Protein AF-A0A1Y1Q374-F1 (afdb_monomer)

Mean predicted aligned error: 2.35 Å

Sequence (98 aa):
EKIWRNFYAVAQTPGGAYPLVDYINFKGEGTSEKERYNGQGWGLLQVLTEMDPQLNPRTAFAKAAESVLERRVRNAPAGKNEGRWLTGWKNRLTTYFQ

Foldseek 3Di:
DQLVVLLCLQVVDVLSVVLLVVQCVVQRQQPDPVQDFPSQHQGSSQLSVQFDPVDRSLVSSLVSNLVSVVVCCVRPPPPPNCVVCSVVVNVVSVVSVD

Structure (mmCIF, N/CA/C/O backbone):
data_AF-A0A1Y1Q374-F1
#
_entry.id   AF-A0A1Y1Q374-F1
#
loop_
_atom_site.group_PDB
_atom_site.id
_atom_site.type_symbol
_atom_site.label_atom_id
_atom_site.label_alt_id
_atom_site.label_comp_id
_atom_site.label_asym_id
_atom_site.label_entity_id
_atom_site.label_seq_id
_a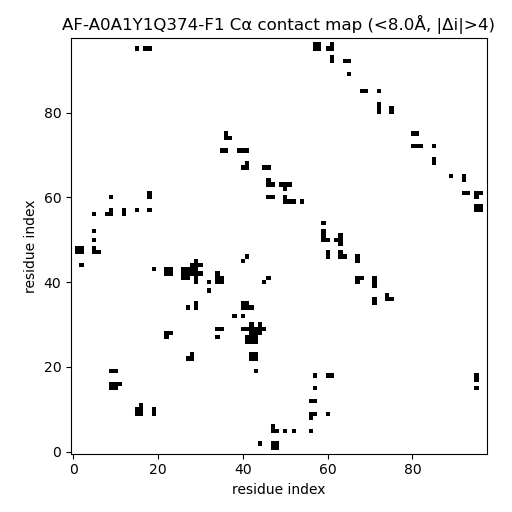tom_site.pdbx_PDB_ins_code
_atom_site.Cartn_x
_atom_site.Cartn_y
_atom_site.Cartn_z
_atom_site.occupancy
_atom_site.B_iso_or_equiv
_atom_site.auth_seq_id
_atom_site.auth_comp_id
_atom_site.auth_asym_id
_atom_site.auth_atom_id
_atom_site.pdbx_PDB_model_num
ATOM 1 N N . GLU A 1 1 ? -6.554 -16.142 -7.975 1.00 84.19 1 GLU A N 1
ATOM 2 C CA . GLU A 1 1 ? -5.879 -15.840 -9.258 1.00 84.19 1 GLU A CA 1
ATOM 3 C C . GLU A 1 1 ? -5.348 -14.401 -9.351 1.00 84.19 1 GLU A C 1
ATOM 5 O O . GLU A 1 1 ? -4.142 -14.230 -9.477 1.00 84.19 1 GLU A O 1
ATOM 10 N N . LYS A 1 2 ? -6.197 -13.365 -9.206 1.00 94.75 2 LYS A N 1
ATOM 11 C CA . LYS A 1 2 ? -5.804 -11.940 -9.346 1.00 94.75 2 LYS A CA 1
ATOM 12 C C . LYS A 1 2 ? -4.593 -11.512 -8.499 1.00 94.75 2 LYS A C 1
ATOM 14 O O . LYS A 1 2 ? -3.681 -10.896 -9.035 1.00 94.75 2 LYS A O 1
ATOM 19 N N . ILE A 1 3 ? -4.579 -11.846 -7.205 1.00 96.94 3 ILE A N 1
ATOM 20 C CA . ILE A 1 3 ? -3.502 -11.450 -6.274 1.00 96.94 3 ILE A CA 1
ATOM 21 C C . ILE A 1 3 ? -2.151 -12.007 -6.728 1.00 96.94 3 ILE A C 1
ATOM 23 O O . ILE A 1 3 ? -1.196 -11.250 -6.846 1.00 96.94 3 ILE A O 1
ATOM 27 N N . TRP A 1 4 ? -2.091 -13.303 -7.046 1.00 97.44 4 TRP A N 1
ATOM 28 C CA . TRP A 1 4 ? -0.880 -13.956 -7.547 1.00 97.44 4 TRP A CA 1
ATOM 29 C C . TRP A 1 4 ? -0.390 -13.325 -8.847 1.00 97.44 4 TRP A C 1
ATOM 31 O O . TRP A 1 4 ? 0.780 -12.971 -8.954 1.00 97.44 4 TRP A O 1
ATOM 41 N N . ARG A 1 5 ? -1.294 -13.111 -9.809 1.00 97.75 5 ARG A N 1
ATOM 42 C CA . ARG A 1 5 ? -0.963 -12.442 -11.073 1.00 97.75 5 ARG A CA 1
ATOM 43 C C . ARG A 1 5 ? -0.351 -11.061 -10.836 1.00 97.75 5 ARG A C 1
ATOM 45 O O . ARG A 1 5 ? 0.687 -10.747 -11.403 1.00 97.75 5 ARG A O 1
ATOM 52 N N . ASN A 1 6 ? -0.983 -10.254 -9.989 1.00 98.25 6 ASN A N 1
ATOM 53 C CA . ASN A 1 6 ? -0.535 -8.895 -9.704 1.00 98.25 6 ASN A CA 1
ATOM 54 C C . ASN A 1 6 ? 0.782 -8.881 -8.912 1.00 98.25 6 ASN A C 1
ATOM 56 O O . ASN A 1 6 ? 1.656 -8.073 -9.210 1.00 98.25 6 ASN A O 1
ATOM 60 N N . PHE A 1 7 ? 0.962 -9.813 -7.971 1.00 98.38 7 PHE A N 1
ATOM 61 C CA . PHE A 1 7 ? 2.221 -9.993 -7.251 1.00 98.38 7 PHE A CA 1
ATOM 62 C C . PHE A 1 7 ? 3.370 -10.267 -8.220 1.00 98.38 7 PHE A C 1
ATOM 64 O O . PHE A 1 7 ? 4.370 -9.556 -8.191 1.00 98.38 7 PHE A O 1
ATOM 71 N N . TYR A 1 8 ? 3.212 -11.245 -9.118 1.00 98.25 8 TYR A N 1
ATOM 72 C CA . TYR A 1 8 ? 4.256 -11.576 -10.086 1.00 98.25 8 TYR A CA 1
ATOM 73 C C . TYR A 1 8 ? 4.469 -10.475 -11.125 1.00 98.25 8 TYR A C 1
ATOM 75 O O . TYR A 1 8 ? 5.615 -10.217 -11.479 1.00 98.25 8 TYR A O 1
ATOM 83 N N . ALA A 1 9 ? 3.417 -9.767 -11.547 1.00 98.00 9 ALA A N 1
ATOM 84 C CA . ALA A 1 9 ? 3.5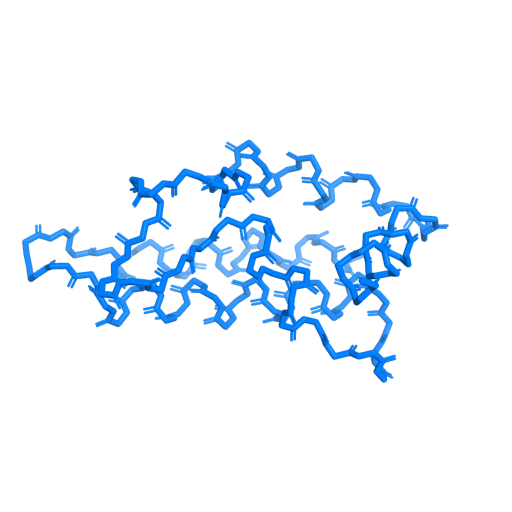55 -8.613 -12.434 1.00 98.00 9 ALA A CA 1
ATOM 85 C C . ALA A 1 9 ? 4.464 -7.531 -11.825 1.00 98.00 9 ALA A C 1
ATOM 87 O O . ALA A 1 9 ? 5.318 -6.975 -12.515 1.00 98.00 9 ALA A O 1
ATOM 88 N N . VAL A 1 10 ? 4.326 -7.259 -10.521 1.00 98.19 10 VAL A N 1
ATOM 89 C CA . VAL A 1 10 ? 5.226 -6.338 -9.814 1.00 98.19 10 VAL A CA 1
ATOM 90 C C . VAL A 1 10 ? 6.599 -6.975 -9.633 1.00 98.19 10 VAL A C 1
ATOM 92 O O . VAL A 1 10 ? 7.584 -6.391 -10.066 1.00 98.19 10 VAL A O 1
ATOM 95 N N . ALA A 1 11 ? 6.677 -8.176 -9.057 1.00 98.06 11 ALA A N 1
ATOM 96 C CA . ALA A 1 11 ? 7.933 -8.829 -8.684 1.00 98.06 11 ALA A CA 1
ATOM 97 C C . ALA A 1 11 ? 8.888 -9.059 -9.867 1.00 98.06 11 ALA A C 1
ATOM 99 O O . ALA A 1 11 ? 10.102 -9.018 -9.686 1.00 98.06 11 ALA A O 1
ATOM 100 N N . GLN A 1 12 ? 8.350 -9.290 -11.067 1.00 97.19 12 GLN A N 1
ATOM 101 C CA . GLN A 1 12 ? 9.131 -9.525 -12.286 1.00 97.19 12 GLN A CA 1
ATOM 102 C C . GLN A 1 12 ? 9.521 -8.232 -13.019 1.00 97.19 12 GLN A C 1
ATOM 104 O O . GLN A 1 12 ? 10.323 -8.274 -13.950 1.00 97.19 12 GLN A O 1
ATOM 109 N N . THR A 1 13 ? 8.988 -7.076 -12.614 1.00 96.12 13 THR A N 1
ATOM 110 C CA . THR A 1 13 ? 9.405 -5.781 -13.167 1.00 96.12 13 THR A CA 1
ATOM 111 C C . THR A 1 13 ? 10.752 -5.366 -12.556 1.00 96.12 13 THR A C 1
ATOM 113 O O . THR A 1 13 ? 10.937 -5.534 -11.347 1.00 96.12 13 THR A O 1
ATOM 116 N N . PRO A 1 14 ? 11.690 -4.769 -13.321 1.00 96.31 14 PRO A N 1
ATOM 117 C CA . PRO A 1 14 ? 12.902 -4.181 -12.753 1.00 96.31 14 PRO A CA 1
ATOM 118 C C . PRO A 1 14 ? 12.586 -3.232 -11.587 1.00 96.31 14 PRO A C 1
ATOM 120 O O . PRO A 1 14 ? 11.736 -2.349 -11.702 1.00 96.31 14 PRO A O 1
ATOM 123 N N . GLY A 1 15 ? 13.237 -3.449 -10.441 1.00 95.62 15 GLY A N 1
ATOM 124 C CA . GLY A 1 15 ? 12.981 -2.691 -9.209 1.00 95.62 15 GLY A CA 1
ATOM 125 C C . GLY A 1 15 ? 11.692 -3.067 -8.461 1.00 95.62 15 GLY A C 1
ATOM 126 O O . GLY A 1 15 ? 11.382 -2.453 -7.448 1.00 95.62 15 GLY A O 1
ATOM 127 N N . GLY A 1 16 ? 10.939 -4.075 -8.908 1.00 96.75 16 GLY A N 1
ATOM 128 C CA . GLY A 1 16 ? 9.643 -4.455 -8.338 1.00 96.75 16 GLY A CA 1
ATOM 129 C C . GLY A 1 16 ? 9.686 -5.159 -6.978 1.00 96.75 16 GLY A C 1
ATOM 130 O O . GLY A 1 16 ? 8.699 -5.137 -6.246 1.00 96.75 16 GLY A O 1
ATOM 131 N N . ALA A 1 17 ? 10.827 -5.727 -6.583 1.00 97.44 17 ALA A N 1
ATOM 132 C CA . ALA A 1 17 ? 10.989 -6.296 -5.242 1.00 97.44 17 ALA A CA 1
ATOM 133 C C . ALA A 1 17 ? 10.900 -5.222 -4.142 1.00 97.44 17 ALA A C 1
ATOM 135 O O . ALA A 1 17 ? 10.322 -5.469 -3.084 1.00 97.44 17 ALA A O 1
ATOM 136 N N . TYR A 1 18 ? 11.423 -4.019 -4.410 1.00 97.88 18 TYR A N 1
ATOM 137 C CA . TYR A 1 18 ? 11.423 -2.905 -3.462 1.00 97.88 18 TYR A CA 1
ATOM 138 C C . TYR A 1 18 ? 10.016 -2.534 -2.958 1.00 97.88 18 TYR A C 1
ATOM 140 O O . TYR A 1 18 ? 9.812 -2.623 -1.750 1.00 97.88 18 TYR A O 1
ATOM 148 N N . PRO A 1 19 ? 9.026 -2.185 -3.806 1.00 98.12 19 PRO A N 1
ATOM 149 C CA . PRO A 1 19 ? 7.699 -1.800 -3.326 1.00 98.12 19 PRO A CA 1
ATOM 150 C C . PRO A 1 19 ? 6.976 -2.920 -2.569 1.00 98.12 19 PRO A C 1
ATOM 152 O O . PRO A 1 19 ? 6.268 -2.637 -1.608 1.00 98.12 19 PRO A O 1
ATOM 155 N N . LEU A 1 20 ? 7.173 -4.188 -2.952 1.00 98.50 20 LEU A N 1
ATOM 156 C CA . LEU A 1 20 ? 6.559 -5.327 -2.259 1.00 98.50 20 LEU A CA 1
ATOM 157 C C . LEU A 1 20 ? 7.098 -5.468 -0.830 1.00 98.50 20 LEU A C 1
ATOM 159 O O . LEU A 1 20 ? 6.320 -5.523 0.122 1.00 98.50 20 LEU A O 1
ATOM 163 N N . VAL A 1 21 ? 8.425 -5.494 -0.681 1.00 98.44 21 VAL A N 1
ATOM 164 C CA . VAL A 1 21 ? 9.084 -5.646 0.625 1.00 98.44 21 VAL A CA 1
ATOM 165 C C . VAL A 1 21 ? 8.886 -4.400 1.487 1.00 98.44 21 VAL A C 1
ATOM 167 O O . VAL A 1 21 ? 8.573 -4.507 2.673 1.00 98.44 21 VAL A O 1
ATOM 170 N N . ASP A 1 22 ? 9.025 -3.211 0.898 1.00 98.56 22 ASP A N 1
ATOM 171 C CA . ASP A 1 22 ? 8.840 -1.949 1.611 1.00 98.56 22 ASP A CA 1
ATOM 172 C C . ASP A 1 22 ? 7.415 -1.816 2.147 1.00 98.56 22 ASP A C 1
ATOM 174 O O . ASP A 1 22 ? 7.242 -1.467 3.313 1.00 98.56 22 ASP A O 1
ATOM 178 N N . TYR A 1 23 ? 6.395 -2.146 1.345 1.00 98.62 23 TYR A N 1
ATOM 179 C CA . TYR A 1 23 ? 5.006 -2.009 1.777 1.00 98.62 23 TYR A CA 1
ATOM 180 C C . TYR A 1 23 ? 4.648 -2.976 2.912 1.00 98.62 23 TYR A C 1
ATOM 182 O O . TYR A 1 23 ? 3.951 -2.575 3.846 1.00 98.62 23 TYR A O 1
ATOM 190 N N . ILE A 1 24 ? 5.172 -4.209 2.892 1.00 98.19 24 ILE A N 1
ATOM 191 C CA . ILE A 1 24 ? 5.033 -5.148 4.018 1.00 98.19 24 ILE A CA 1
ATOM 192 C C . ILE A 1 24 ? 5.646 -4.541 5.284 1.00 98.19 24 ILE A C 1
ATOM 194 O O . ILE A 1 24 ? 4.972 -4.453 6.307 1.00 98.19 24 ILE A O 1
ATOM 198 N N . ASN A 1 25 ? 6.883 -4.041 5.215 1.00 98.19 25 ASN A N 1
ATOM 199 C CA . ASN A 1 25 ? 7.549 -3.424 6.369 1.00 98.19 25 ASN A CA 1
ATOM 200 C C . ASN A 1 25 ? 6.862 -2.132 6.839 1.00 98.19 25 ASN A C 1
ATOM 202 O O . ASN A 1 25 ? 6.971 -1.739 7.999 1.00 98.19 25 ASN A O 1
ATOM 206 N N . PHE A 1 26 ? 6.162 -1.451 5.937 1.00 97.06 26 PHE A N 1
ATOM 207 C CA . PHE A 1 26 ? 5.519 -0.173 6.198 1.00 97.06 26 PHE A CA 1
ATOM 208 C C . PHE A 1 26 ? 4.107 -0.313 6.786 1.00 97.06 26 PHE A C 1
ATOM 210 O O . PHE A 1 26 ? 3.750 0.410 7.722 1.00 97.06 26 PHE A O 1
ATOM 217 N N . LYS A 1 27 ? 3.276 -1.191 6.216 1.00 97.69 27 LYS A N 1
ATOM 218 C CA . LYS A 1 27 ? 1.841 -1.309 6.538 1.00 97.69 27 LYS A CA 1
ATOM 219 C C . LYS A 1 27 ? 1.378 -2.713 6.878 1.00 97.69 27 LYS A C 1
ATOM 221 O O . LYS A 1 27 ? 0.273 -2.819 7.408 1.00 97.69 27 LYS A O 1
ATOM 226 N N . GLY A 1 28 ? 2.217 -3.709 6.617 1.00 98.12 28 GLY A N 1
ATOM 227 C CA . GLY A 1 28 ? 1.957 -5.117 6.858 1.00 98.12 28 GLY A CA 1
ATOM 228 C C . GLY A 1 28 ? 1.368 -5.850 5.653 1.00 98.12 28 GLY A C 1
ATOM 229 O O . GLY A 1 28 ? 1.113 -5.289 4.581 1.00 98.12 28 GLY A O 1
ATOM 230 N N . GLU A 1 29 ? 1.196 -7.155 5.825 1.00 97.88 29 GLU A N 1
ATOM 231 C CA . GLU A 1 29 ? 0.769 -8.071 4.766 1.00 97.88 29 GLU A CA 1
ATOM 232 C C . GLU A 1 29 ? -0.724 -7.927 4.434 1.00 97.88 29 GLU A C 1
ATOM 234 O O . GLU A 1 29 ? -1.129 -8.165 3.297 1.00 97.88 29 GLU A O 1
ATOM 239 N N . GLY A 1 30 ? -1.554 -7.491 5.388 1.00 97.25 30 GLY A N 1
ATOM 240 C CA . GLY A 1 30 ? -3.001 -7.326 5.199 1.00 97.25 30 GLY A CA 1
ATOM 241 C C . GLY A 1 30 ? -3.797 -8.624 5.333 1.00 97.25 30 GLY A C 1
ATOM 242 O O . GLY A 1 30 ? -4.963 -8.680 4.921 1.00 97.25 30 GLY A O 1
ATOM 243 N N . THR A 1 31 ? -3.167 -9.665 5.876 1.00 96.50 31 THR A N 1
ATOM 244 C CA . THR A 1 31 ? -3.759 -10.977 6.169 1.00 96.50 31 THR A CA 1
ATOM 245 C C . THR A 1 31 ? -4.372 -11.021 7.569 1.00 96.50 31 THR A C 1
ATOM 247 O O . THR A 1 31 ? -5.298 -11.797 7.801 1.00 96.50 31 THR A O 1
ATOM 250 N N . SER A 1 32 ? -3.930 -10.157 8.487 1.00 96.69 32 SER A N 1
ATOM 251 C CA . SER A 1 32 ? -4.435 -10.112 9.858 1.00 96.69 32 SER A CA 1
ATOM 252 C C . SER A 1 32 ? -5.762 -9.359 9.958 1.00 96.69 32 SER A C 1
ATOM 254 O O . SER A 1 32 ? -5.954 -8.296 9.368 1.00 96.69 32 SER A O 1
ATOM 256 N N . GLU A 1 33 ? -6.687 -9.854 10.781 1.00 94.31 33 GLU A N 1
ATOM 257 C CA . GLU A 1 33 ? -7.932 -9.135 11.097 1.00 94.31 33 GLU A CA 1
ATOM 258 C C . GLU A 1 33 ? -7.684 -7.817 11.836 1.00 94.31 33 GLU A C 1
ATOM 260 O O . GLU A 1 33 ? -8.477 -6.884 11.730 1.00 94.31 33 GLU A O 1
ATOM 265 N N . LYS A 1 34 ? -6.547 -7.707 12.533 1.00 95.25 34 LYS A N 1
ATOM 266 C CA . LYS A 1 34 ? -6.128 -6.478 13.222 1.00 95.25 34 LYS A CA 1
ATOM 267 C C . LYS A 1 34 ? -5.727 -5.370 12.246 1.00 95.25 34 LYS A C 1
ATOM 269 O O . LYS A 1 34 ? -5.627 -4.213 12.648 1.00 95.25 34 LYS A O 1
ATOM 274 N N . GLU A 1 35 ? -5.506 -5.704 10.976 1.00 96.38 35 GLU A N 1
ATOM 275 C CA . GLU A 1 35 ? -5.135 -4.762 9.921 1.00 96.38 35 GLU A CA 1
ATOM 276 C C . GLU A 1 35 ? -6.357 -4.217 9.172 1.00 96.38 35 GLU A C 1
ATOM 278 O O . GLU A 1 35 ? -6.321 -4.062 7.951 1.00 96.38 35 GLU A O 1
ATOM 283 N N . ARG A 1 36 ? -7.466 -3.981 9.885 1.00 97.81 36 ARG A N 1
ATOM 284 C CA . ARG A 1 36 ? -8.749 -3.585 9.296 1.00 97.81 36 ARG A CA 1
ATOM 285 C C . ARG A 1 36 ? -9.434 -2.478 10.083 1.00 97.81 36 ARG A C 1
ATOM 287 O O . ARG A 1 36 ? -9.429 -2.472 11.311 1.00 97.81 36 ARG A O 1
ATOM 294 N N . TYR A 1 37 ? -10.105 -1.587 9.358 1.00 97.12 37 TYR A N 1
ATOM 295 C CA . TYR A 1 37 ? -11.133 -0.700 9.900 1.00 97.12 37 TYR A CA 1
ATOM 296 C C . TYR A 1 37 ? -12.425 -0.944 9.135 1.00 97.12 37 TYR A C 1
ATOM 298 O O . TYR A 1 37 ? -12.422 -0.971 7.905 1.00 97.12 37 TYR A O 1
ATOM 306 N N . ASN A 1 38 ? -13.528 -1.155 9.858 1.00 94.75 38 ASN A N 1
ATOM 307 C CA . ASN A 1 38 ? -14.836 -1.474 9.272 1.00 94.75 38 ASN A CA 1
ATOM 308 C C . ASN A 1 38 ? -14.766 -2.649 8.269 1.00 94.75 38 ASN A C 1
ATOM 310 O O . ASN A 1 38 ? -15.325 -2.589 7.177 1.00 94.75 38 ASN A O 1
ATOM 314 N N . GLY A 1 39 ? -13.986 -3.688 8.596 1.00 96.00 39 GLY A N 1
ATOM 315 C CA . GLY A 1 39 ? -13.744 -4.855 7.733 1.00 96.00 39 GLY A CA 1
ATOM 316 C C . GLY A 1 39 ? -12.810 -4.611 6.536 1.00 96.00 39 GLY A C 1
ATOM 317 O O . GLY A 1 39 ? -12.326 -5.570 5.930 1.00 96.00 39 GLY A O 1
ATOM 318 N N . GLN A 1 40 ? -12.486 -3.354 6.220 1.00 97.44 40 GLN A N 1
ATOM 319 C CA . GLN A 1 40 ? -11.618 -2.982 5.103 1.00 97.44 40 GLN A CA 1
ATOM 320 C C . GLN A 1 40 ? -10.152 -2.993 5.540 1.00 97.44 40 GLN A C 1
ATOM 322 O O . GLN A 1 40 ? -9.765 -2.255 6.448 1.00 97.44 40 GLN A O 1
ATOM 327 N N . GLY A 1 41 ? -9.352 -3.847 4.899 1.00 97.94 41 GLY A N 1
ATOM 328 C CA . GLY A 1 41 ? -7.924 -3.972 5.186 1.00 97.94 41 GLY A CA 1
ATOM 329 C C . GLY A 1 41 ? -7.062 -2.931 4.475 1.00 97.94 41 GLY A C 1
ATOM 330 O O . GLY A 1 41 ? -7.532 -2.256 3.556 1.00 97.94 41 GLY A O 1
ATOM 331 N N . TRP A 1 42 ? -5.798 -2.813 4.886 1.00 98.50 42 TRP A N 1
ATOM 332 C CA . TRP A 1 42 ? -4.854 -1.858 4.286 1.00 98.50 42 TRP A CA 1
ATOM 333 C C . TRP A 1 42 ? -3.471 -2.404 3.915 1.00 98.50 42 TRP A C 1
ATOM 335 O O . TRP A 1 42 ? -2.612 -1.633 3.477 1.00 98.50 42 TRP A O 1
ATOM 345 N N . GLY A 1 43 ? -3.217 -3.691 4.131 1.00 98.31 43 GLY A N 1
ATOM 346 C CA . GLY A 1 43 ? -1.912 -4.287 3.862 1.00 98.31 43 GLY A CA 1
ATOM 347 C C . GLY A 1 43 ? -1.737 -4.702 2.401 1.00 98.31 43 GLY A C 1
ATOM 348 O O . GLY A 1 43 ? -2.586 -4.426 1.546 1.00 98.31 43 GLY A O 1
ATOM 349 N N . LEU A 1 44 ? -0.610 -5.357 2.113 1.00 98.69 44 LEU A N 1
ATOM 350 C CA . LEU A 1 44 ? -0.216 -5.765 0.760 1.00 98.69 44 LEU A CA 1
ATOM 351 C C . LEU A 1 44 ? -1.333 -6.513 0.011 1.00 98.69 44 LEU A C 1
ATOM 353 O O . LEU A 1 44 ? -1.562 -6.262 -1.173 1.00 98.69 44 LEU A O 1
ATOM 357 N N . LEU A 1 45 ? -2.068 -7.388 0.700 1.00 98.44 45 LEU A N 1
ATOM 358 C CA . LEU A 1 45 ? -3.191 -8.135 0.138 1.00 98.44 45 LEU A CA 1
ATOM 359 C C . LEU A 1 45 ? -4.227 -7.222 -0.538 1.00 98.44 45 LEU A C 1
ATOM 361 O O . LEU A 1 45 ? -4.686 -7.520 -1.644 1.00 98.44 45 LEU A O 1
ATOM 365 N N . GLN A 1 46 ? -4.603 -6.114 0.106 1.00 98.69 46 GLN A N 1
ATOM 366 C CA . GLN A 1 46 ? -5.592 -5.187 -0.446 1.00 98.69 46 GLN A CA 1
ATOM 367 C C . GLN A 1 46 ? -5.016 -4.389 -1.615 1.00 98.69 46 GLN A C 1
ATOM 369 O O . GLN A 1 46 ? -5.688 -4.256 -2.634 1.00 98.69 46 GLN A O 1
ATOM 374 N N . VAL A 1 47 ? -3.749 -3.973 -1.531 1.00 98.75 47 VAL A N 1
ATOM 375 C CA . VAL A 1 47 ? -3.055 -3.302 -2.643 1.00 98.75 47 VAL A CA 1
ATOM 376 C C . VAL A 1 47 ? -3.053 -4.179 -3.893 1.00 98.75 47 VAL A C 1
ATOM 378 O O . VAL A 1 47 ? -3.531 -3.760 -4.944 1.00 98.75 47 VAL A O 1
ATOM 381 N N . LEU A 1 48 ? -2.608 -5.434 -3.776 1.00 98.69 48 LEU A N 1
ATOM 382 C CA . LEU A 1 48 ? -2.589 -6.383 -4.894 1.00 98.69 48 LEU A CA 1
ATOM 383 C C . LEU A 1 48 ? -3.995 -6.679 -5.433 1.00 98.69 48 LEU A C 1
ATOM 385 O O . LEU A 1 48 ? -4.163 -6.927 -6.627 1.00 98.69 48 LEU A O 1
ATOM 389 N N . THR A 1 49 ? -5.013 -6.647 -4.572 1.00 98.38 49 THR A N 1
ATOM 390 C CA . THR A 1 49 ? -6.414 -6.837 -4.972 1.00 98.38 49 THR A CA 1
ATOM 391 C C . THR A 1 49 ? -6.951 -5.646 -5.765 1.00 98.38 49 THR A C 1
ATOM 393 O O . THR A 1 49 ? -7.760 -5.849 -6.670 1.00 98.38 49 THR A O 1
ATOM 396 N N . GLU A 1 50 ? -6.502 -4.427 -5.476 1.00 98.31 50 GLU A N 1
ATOM 397 C CA . GLU A 1 50 ? -7.025 -3.181 -6.059 1.00 98.31 50 GLU A CA 1
ATOM 398 C C . GLU A 1 50 ? -6.218 -2.655 -7.248 1.00 98.31 50 GLU A C 1
ATOM 400 O O . GLU A 1 50 ? -6.676 -1.752 -7.939 1.00 98.31 50 GLU A O 1
ATOM 405 N N . MET A 1 51 ? -5.064 -3.255 -7.547 1.00 98.50 51 MET A N 1
ATOM 406 C CA . MET A 1 51 ? -4.277 -2.907 -8.730 1.00 98.50 51 MET A CA 1
ATOM 407 C C . MET A 1 51 ? -5.095 -2.966 -10.030 1.00 98.50 51 MET A C 1
ATOM 409 O O . MET A 1 51 ? -5.774 -3.963 -10.322 1.00 98.50 51 MET A O 1
ATOM 413 N N . ASP A 1 52 ? -4.936 -1.910 -10.828 1.00 97.56 52 ASP A N 1
ATOM 414 C CA . ASP A 1 52 ? -5.430 -1.799 -12.196 1.00 97.56 52 ASP A CA 1
ATOM 415 C C . ASP A 1 52 ? -4.473 -2.522 -13.165 1.00 97.56 52 ASP A C 1
ATOM 417 O O . ASP A 1 52 ? -3.316 -2.111 -13.298 1.00 97.56 52 ASP A O 1
ATOM 421 N N . PRO A 1 53 ? -4.915 -3.598 -13.845 1.00 93.31 53 PRO A N 1
ATOM 422 C CA . PRO A 1 53 ? -4.069 -4.353 -14.764 1.00 93.31 53 PRO A CA 1
ATOM 423 C C . PRO A 1 53 ? -3.723 -3.602 -16.061 1.00 93.31 53 PRO A C 1
ATOM 425 O O . PRO A 1 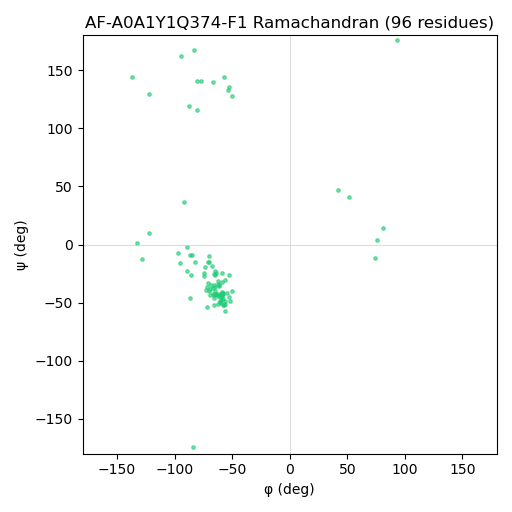53 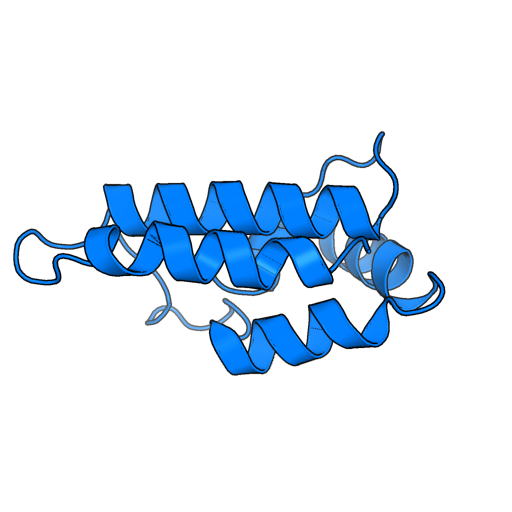? -2.893 -4.098 -16.816 1.00 93.31 53 PRO A O 1
ATOM 428 N N . GLN A 1 54 ? -4.349 -2.456 -16.352 1.00 95.75 54 GLN A N 1
ATOM 429 C CA . GLN A 1 54 ? -4.069 -1.669 -17.561 1.00 95.75 54 GLN A CA 1
ATOM 430 C C . GLN A 1 54 ? -2.845 -0.754 -17.417 1.00 95.75 54 GLN A C 1
ATOM 432 O O . GLN A 1 54 ? -2.332 -0.240 -18.411 1.00 95.75 54 GLN A O 1
ATOM 437 N N . LEU A 1 55 ? -2.367 -0.535 -16.191 1.00 96.94 55 LEU A N 1
ATOM 438 C CA . LEU A 1 55 ? -1.218 0.320 -15.907 1.00 96.94 55 LEU A CA 1
ATOM 439 C C . LEU A 1 55 ? 0.081 -0.490 -15.823 1.00 96.94 55 LEU A C 1
ATOM 441 O O . LEU A 1 55 ? 0.075 -1.697 -15.583 1.00 96.94 55 LEU A O 1
ATOM 445 N N . ASN A 1 56 ? 1.222 0.199 -15.940 1.00 96.88 56 ASN A N 1
ATOM 446 C CA . ASN A 1 56 ? 2.514 -0.395 -15.593 1.00 96.88 56 ASN A CA 1
ATOM 447 C C . ASN A 1 56 ? 2.455 -0.980 -14.163 1.00 96.88 56 ASN A C 1
ATOM 449 O O . ASN A 1 56 ? 1.967 -0.281 -13.272 1.00 96.88 56 ASN A O 1
ATOM 453 N N . PRO A 1 57 ? 2.975 -2.198 -13.902 1.00 98.12 57 PRO A N 1
ATOM 454 C CA . PRO A 1 57 ? 2.794 -2.869 -12.614 1.00 98.12 57 PRO A CA 1
ATOM 455 C C . PRO A 1 57 ? 3.228 -2.049 -11.394 1.00 98.12 57 PRO A C 1
ATOM 457 O O . PRO A 1 57 ? 2.508 -2.017 -10.397 1.00 98.12 57 PRO A O 1
ATOM 460 N N . ARG A 1 58 ? 4.360 -1.336 -11.463 1.00 98.00 58 ARG A N 1
ATOM 461 C CA . ARG A 1 58 ? 4.838 -0.511 -10.339 1.00 98.00 58 ARG A CA 1
ATOM 462 C C . ARG A 1 58 ? 3.952 0.716 -10.115 1.00 98.00 58 ARG A C 1
ATOM 464 O O . ARG A 1 58 ? 3.618 1.038 -8.976 1.00 98.00 58 ARG A O 1
ATOM 471 N N . THR A 1 59 ? 3.497 1.357 -11.191 1.00 98.12 59 THR A N 1
ATOM 472 C CA . THR A 1 59 ? 2.536 2.470 -11.120 1.00 98.12 59 THR A CA 1
ATOM 473 C C . THR A 1 59 ? 1.174 2.010 -10.597 1.00 98.12 59 THR A C 1
ATOM 475 O O . THR A 1 59 ? 0.588 2.677 -9.746 1.00 98.12 59 THR A O 1
ATOM 478 N N . ALA A 1 60 ? 0.679 0.862 -11.071 1.00 98.50 60 ALA A N 1
ATOM 479 C CA . ALA A 1 60 ? -0.565 0.248 -10.612 1.00 98.50 60 ALA A CA 1
ATOM 480 C C . ALA A 1 60 ? -0.510 -0.039 -9.108 1.00 98.50 60 ALA A C 1
ATOM 482 O O . ALA A 1 60 ? -1.447 0.281 -8.379 1.00 98.50 60 ALA A O 1
ATOM 483 N N . PHE A 1 61 ? 0.609 -0.604 -8.647 1.00 98.69 61 PHE A N 1
ATOM 484 C CA . PHE A 1 61 ? 0.849 -0.904 -7.242 1.00 98.69 61 PHE A CA 1
ATOM 485 C C . PHE A 1 61 ? 0.822 0.357 -6.376 1.00 98.69 61 PHE A C 1
ATOM 487 O O . PHE A 1 61 ? 0.101 0.405 -5.383 1.00 98.69 61 PHE A O 1
ATOM 494 N N . ALA A 1 62 ? 1.555 1.402 -6.768 1.00 98.50 62 ALA A N 1
ATOM 495 C CA . ALA A 1 62 ? 1.621 2.644 -6.004 1.00 98.50 62 ALA A CA 1
ATOM 496 C C . ALA A 1 62 ? 0.266 3.364 -5.920 1.00 98.50 62 ALA A C 1
ATOM 498 O O . ALA A 1 62 ? -0.129 3.800 -4.840 1.00 98.50 62 ALA A O 1
ATOM 499 N N . LYS A 1 63 ? -0.482 3.429 -7.031 1.00 98.62 63 LYS A N 1
ATOM 500 C CA . LYS A 1 63 ? -1.830 4.019 -7.047 1.00 98.62 63 LYS A CA 1
ATOM 501 C C . LYS A 1 63 ? -2.817 3.230 -6.188 1.00 98.62 63 LYS A C 1
ATOM 503 O O . LYS A 1 63 ? -3.577 3.829 -5.431 1.00 98.62 63 LYS A O 1
ATOM 508 N N . ALA A 1 64 ? -2.783 1.898 -6.262 1.00 98.75 64 ALA A N 1
ATOM 509 C CA . ALA A 1 64 ? -3.613 1.052 -5.409 1.00 98.75 64 ALA A CA 1
ATOM 510 C C . ALA A 1 64 ? -3.258 1.235 -3.925 1.00 98.75 64 ALA A C 1
ATOM 512 O O . ALA A 1 64 ? -4.150 1.392 -3.095 1.00 98.75 64 ALA A O 1
ATOM 513 N N . ALA A 1 65 ? -1.967 1.297 -3.588 1.00 98.81 65 ALA A N 1
ATOM 514 C CA . ALA A 1 65 ? -1.506 1.581 -2.233 1.00 98.81 65 ALA A CA 1
ATOM 515 C C . ALA A 1 65 ? -2.010 2.940 -1.727 1.00 98.81 65 ALA A C 1
ATOM 517 O O . ALA A 1 65 ? -2.471 3.042 -0.591 1.00 98.81 65 ALA A O 1
ATOM 518 N N . GLU A 1 66 ? -1.999 3.972 -2.571 1.00 98.69 66 GLU A N 1
ATOM 519 C CA . GLU A 1 66 ? -2.533 5.287 -2.219 1.00 98.69 66 GLU A CA 1
ATOM 520 C C . GLU A 1 66 ? -4.034 5.218 -1.912 1.00 98.69 66 GLU A C 1
ATOM 522 O O . GLU A 1 66 ? -4.447 5.629 -0.827 1.00 98.69 66 GLU A O 1
ATOM 527 N N . SER A 1 67 ? -4.837 4.622 -2.801 1.00 98.75 67 SER A N 1
ATOM 528 C CA . SER A 1 67 ? -6.286 4.453 -2.591 1.00 98.75 67 SER A CA 1
ATOM 529 C C . SER A 1 67 ? -6.609 3.655 -1.323 1.00 98.75 67 SER A C 1
ATOM 531 O O . SER A 1 67 ? -7.509 4.012 -0.554 1.00 98.75 67 SER A O 1
ATOM 533 N N . VAL A 1 68 ? -5.837 2.601 -1.054 1.00 98.75 68 VAL A N 1
ATOM 534 C CA . VAL A 1 68 ? -5.965 1.784 0.155 1.00 98.75 68 VAL A CA 1
ATOM 535 C C . VAL A 1 68 ? -5.689 2.612 1.417 1.00 98.75 68 VAL A C 1
ATOM 537 O O . VAL A 1 68 ? -6.459 2.538 2.381 1.00 98.75 68 VAL A O 1
ATOM 540 N N . LEU A 1 69 ? -4.637 3.435 1.420 1.00 98.62 69 LEU A N 1
ATOM 541 C CA . LEU A 1 69 ? -4.289 4.279 2.565 1.00 98.62 69 LEU A CA 1
ATOM 542 C C . LEU A 1 69 ? -5.260 5.443 2.771 1.00 98.62 69 LEU A C 1
ATOM 544 O O . LEU A 1 69 ? -5.598 5.750 3.914 1.00 98.62 69 LEU A O 1
ATOM 548 N N . GLU A 1 70 ? -5.766 6.053 1.703 1.00 98.44 70 GLU A N 1
ATOM 549 C CA . GLU A 1 70 ? -6.832 7.055 1.801 1.00 98.44 70 GLU A CA 1
ATOM 550 C C . GLU A 1 70 ? -8.092 6.469 2.438 1.00 98.44 70 GLU A C 1
ATOM 552 O O . GLU A 1 70 ? -8.688 7.066 3.339 1.00 98.44 70 GLU A O 1
ATOM 557 N N . ARG A 1 71 ? -8.481 5.264 2.010 1.00 98.31 71 ARG A N 1
ATOM 558 C CA . ARG A 1 71 ? -9.631 4.556 2.573 1.00 98.31 71 ARG A CA 1
ATOM 559 C C . ARG A 1 71 ? -9.411 4.184 4.036 1.00 98.31 71 ARG A C 1
ATOM 561 O O . ARG A 1 71 ? -10.333 4.337 4.834 1.00 98.31 71 ARG A O 1
ATOM 568 N N . ARG A 1 72 ? -8.202 3.752 4.410 1.00 97.75 72 ARG A N 1
ATOM 569 C CA . ARG A 1 72 ? -7.831 3.527 5.814 1.00 97.75 72 ARG A CA 1
ATOM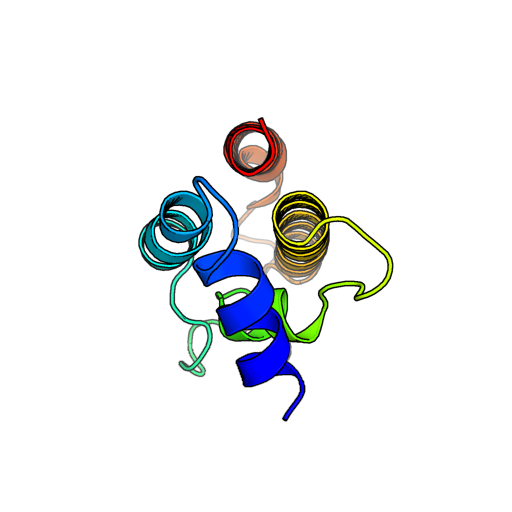 570 C C . ARG A 1 72 ? -8.035 4.793 6.643 1.00 97.75 72 ARG A C 1
ATOM 572 O O . ARG A 1 72 ? -8.703 4.722 7.667 1.00 97.75 72 ARG A O 1
ATOM 579 N N . VAL A 1 73 ? -7.503 5.931 6.194 1.00 97.50 73 VAL A N 1
ATOM 580 C CA . VAL A 1 73 ? -7.629 7.215 6.905 1.00 97.50 73 VAL A CA 1
ATOM 581 C C . VAL A 1 73 ? -9.093 7.620 7.052 1.00 97.50 73 VAL A C 1
ATOM 583 O O . VAL A 1 73 ? -9.500 8.022 8.137 1.00 97.50 73 VAL A O 1
ATOM 586 N N . ARG A 1 74 ? -9.901 7.461 5.996 1.00 96.81 74 ARG A N 1
ATOM 587 C CA . ARG A 1 74 ? -11.344 7.748 6.035 1.00 96.81 74 ARG A CA 1
ATOM 588 C C . ARG A 1 74 ? -12.090 6.878 7.050 1.00 96.81 74 ARG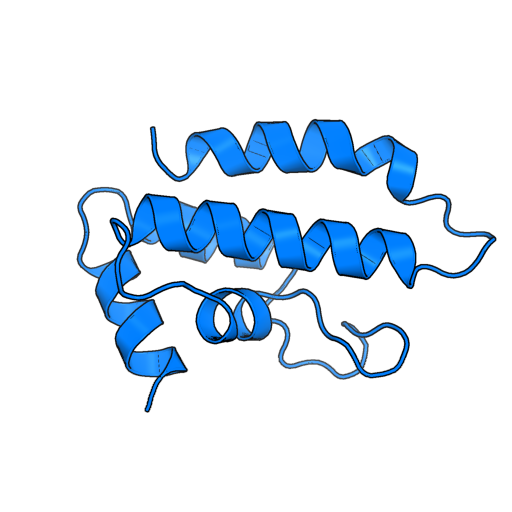 A C 1
ATOM 590 O O . ARG A 1 74 ? -13.028 7.352 7.677 1.00 96.81 74 ARG A O 1
ATOM 597 N N . ASN A 1 75 ? -11.673 5.623 7.203 1.00 96.50 75 ASN A N 1
ATOM 598 C CA . ASN A 1 75 ? -12.275 4.666 8.132 1.00 96.50 75 ASN A CA 1
ATOM 599 C C . ASN A 1 75 ? -11.641 4.692 9.534 1.00 96.50 75 ASN A C 1
ATOM 601 O O . ASN A 1 75 ? -12.069 3.931 10.403 1.00 96.50 75 ASN A O 1
ATOM 605 N N . ALA A 1 76 ? -10.614 5.514 9.767 1.00 95.62 76 ALA A N 1
ATOM 606 C CA . ALA A 1 76 ? -9.908 5.540 11.039 1.00 95.62 76 ALA A CA 1
ATOM 607 C C . ALA A 1 76 ? -10.821 6.065 12.168 1.00 95.62 76 ALA A C 1
ATOM 609 O O . ALA A 1 76 ? -11.549 7.039 11.968 1.00 95.62 76 ALA A O 1
ATOM 610 N N . PRO A 1 77 ? -10.764 5.479 13.379 1.00 93.50 77 PRO A N 1
ATOM 611 C CA . PRO A 1 77 ? -11.502 5.993 14.531 1.00 93.50 77 PRO A CA 1
ATOM 612 C C . PRO A 1 77 ? -11.152 7.458 14.830 1.00 93.50 77 PRO A C 1
ATOM 614 O O . PRO A 1 77 ? -9.984 7.844 14.738 1.00 93.50 77 PRO A O 1
ATOM 617 N N . ALA A 1 78 ? -12.136 8.248 15.276 1.00 85.06 78 ALA A N 1
ATOM 618 C CA . ALA A 1 78 ? -12.010 9.699 15.480 1.00 85.06 78 ALA A CA 1
ATOM 619 C C . ALA A 1 78 ? -10.810 10.130 16.358 1.00 85.06 78 ALA A C 1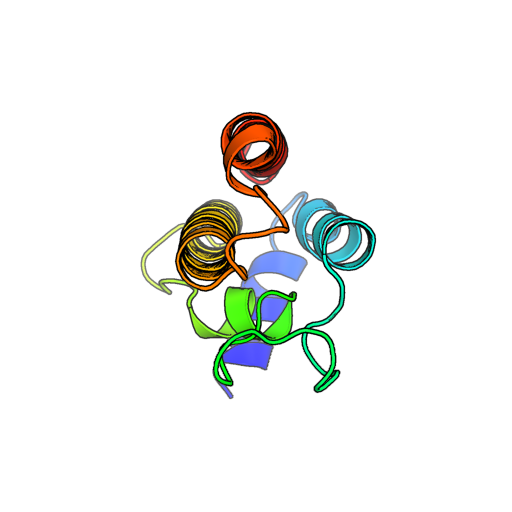
ATOM 621 O O . ALA A 1 78 ? -10.269 11.215 16.175 1.00 85.06 78 ALA A O 1
ATOM 622 N N . GLY A 1 79 ? -10.335 9.268 17.266 1.00 87.00 79 GLY A N 1
ATOM 623 C CA . GLY A 1 79 ? -9.176 9.541 18.128 1.00 87.00 79 GLY A CA 1
ATOM 624 C C . GLY A 1 79 ? -7.794 9.240 17.528 1.00 87.00 79 GLY A C 1
ATOM 625 O O . GLY A 1 79 ? -6.786 9.574 18.145 1.00 87.00 79 GLY A O 1
ATOM 626 N N . LYS A 1 80 ? -7.695 8.590 16.359 1.00 88.25 80 LYS A N 1
ATOM 627 C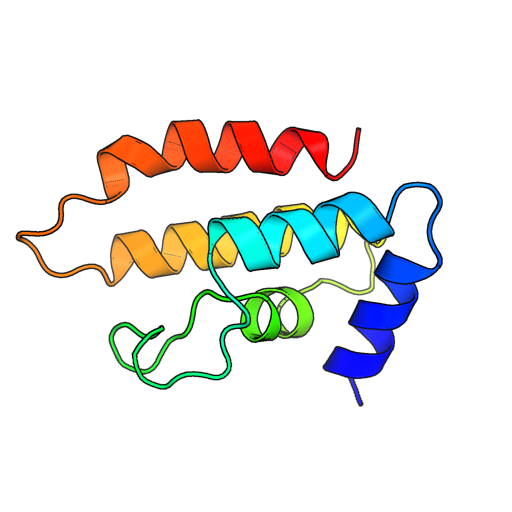 CA . LYS A 1 80 ? -6.396 8.190 15.773 1.00 88.25 80 LYS A CA 1
ATOM 628 C C . LYS A 1 80 ? -5.738 9.288 14.931 1.00 88.25 80 LYS A C 1
ATOM 630 O O . LYS A 1 80 ? -4.514 9.284 14.814 1.00 88.25 80 LYS A O 1
ATOM 635 N N . ASN A 1 81 ? -6.532 10.202 14.362 1.00 87.75 81 ASN A N 1
ATOM 636 C CA . ASN A 1 81 ? -6.091 11.317 13.510 1.00 87.75 81 ASN A CA 1
ATOM 637 C C . ASN A 1 81 ? -4.987 10.924 12.500 1.00 87.75 81 ASN A C 1
ATOM 639 O O . ASN A 1 81 ? -3.954 11.585 12.379 1.00 87.75 81 ASN A O 1
ATOM 643 N N . GLU A 1 82 ? -5.177 9.804 11.792 1.00 92.62 82 GLU A N 1
ATOM 644 C CA . GLU A 1 82 ? -4.162 9.275 10.868 1.00 92.62 82 GLU A CA 1
ATOM 645 C C . GLU A 1 82 ? -3.934 10.177 9.645 1.00 92.62 82 GLU A C 1
ATOM 647 O O . GLU A 1 82 ? -2.883 10.090 9.011 1.00 92.62 82 GLU A O 1
ATOM 652 N N . GLY A 1 83 ? -4.873 11.082 9.345 1.00 92.44 83 GLY A N 1
ATOM 653 C CA . GLY A 1 83 ? -4.791 12.002 8.209 1.00 92.44 83 GLY A CA 1
ATOM 654 C C . GLY A 1 83 ? -3.529 12.864 8.200 1.00 92.44 83 GLY A C 1
ATOM 655 O O . GLY A 1 83 ? -2.991 13.129 7.129 1.00 92.44 83 GLY A O 1
ATOM 656 N N . ARG A 1 84 ? -2.973 13.198 9.374 1.00 94.94 84 ARG A N 1
ATOM 657 C CA . ARG A 1 84 ? -1.705 13.946 9.479 1.00 94.94 84 ARG A CA 1
ATOM 658 C C . ARG A 1 84 ? -0.518 13.244 8.809 1.00 94.94 84 ARG A C 1
ATOM 660 O O . ARG A 1 84 ? 0.452 13.894 8.440 1.00 94.94 84 ARG A O 1
ATOM 667 N N . TRP A 1 85 ? -0.579 11.920 8.670 1.00 96.44 85 TRP A N 1
ATOM 668 C CA . TRP A 1 85 ? 0.492 11.117 8.089 1.00 96.44 85 TRP A CA 1
ATOM 669 C C . TRP A 1 85 ? 0.303 10.839 6.601 1.00 96.44 85 TRP A C 1
ATOM 671 O O . TRP A 1 85 ? 1.261 10.443 5.938 1.00 96.44 85 TRP A O 1
ATOM 681 N N . LEU A 1 86 ? -0.908 11.042 6.074 1.00 97.12 86 LEU A N 1
ATOM 682 C CA . LEU A 1 86 ? -1.274 10.639 4.719 1.00 97.12 86 LEU A CA 1
ATOM 683 C C . LEU A 1 86 ? -0.361 11.279 3.671 1.00 97.12 86 LEU A C 1
ATOM 685 O O . LEU A 1 86 ? 0.111 10.583 2.779 1.00 97.12 86 LEU A O 1
ATOM 689 N N . THR A 1 87 ? -0.038 12.564 3.818 1.00 97.69 87 THR A N 1
ATOM 690 C CA . THR A 1 87 ? 0.894 13.261 2.919 1.00 97.69 87 THR A CA 1
ATOM 691 C C . THR A 1 87 ? 2.268 12.588 2.889 1.00 97.69 87 THR A C 1
ATOM 693 O O . THR A 1 87 ? 2.797 12.304 1.818 1.00 97.69 87 THR A O 1
ATOM 696 N N . GLY A 1 88 ? 2.833 12.259 4.056 1.00 98.12 88 GLY A N 1
ATOM 697 C CA . GLY A 1 88 ? 4.121 11.563 4.142 1.00 98.12 88 GLY A CA 1
ATOM 698 C C . GLY A 1 88 ? 4.060 10.141 3.580 1.00 98.12 88 GLY A C 1
ATOM 699 O O . GLY A 1 88 ? 5.009 9.678 2.951 1.00 98.12 88 GLY A O 1
ATOM 700 N N . TRP A 1 89 ? 2.929 9.457 3.751 1.00 98.38 89 TRP A N 1
ATOM 701 C CA . TRP A 1 89 ? 2.712 8.138 3.166 1.00 98.38 89 TRP A CA 1
ATOM 702 C C . TRP A 1 89 ? 2.656 8.202 1.641 1.00 98.38 89 TRP A C 1
ATOM 704 O O . TRP A 1 89 ? 3.352 7.428 0.997 1.00 98.38 89 TRP A O 1
ATOM 714 N N . LYS A 1 90 ? 1.923 9.159 1.062 1.00 98.12 90 LYS A N 1
ATOM 715 C CA . LYS A 1 90 ? 1.884 9.380 -0.393 1.00 98.12 90 LYS A CA 1
ATOM 716 C C . LYS A 1 90 ? 3.267 9.685 -0.963 1.00 98.12 90 LYS A C 1
ATOM 718 O O . LYS A 1 90 ? 3.655 9.093 -1.964 1.00 98.12 90 LYS A O 1
ATOM 723 N N . ASN A 1 91 ? 4.048 10.521 -0.277 1.00 98.00 91 ASN A N 1
ATOM 724 C CA . ASN A 1 91 ? 5.430 10.805 -0.668 1.00 98.00 91 ASN A CA 1
ATOM 725 C C . ASN A 1 91 ? 6.314 9.555 -0.649 1.00 98.00 91 ASN A C 1
ATOM 727 O O . ASN A 1 91 ? 7.184 9.422 -1.496 1.00 98.00 91 ASN A O 1
ATOM 731 N N . ARG A 1 92 ? 6.094 8.623 0.285 1.00 98.25 92 ARG A N 1
ATOM 732 C CA . ARG A 1 92 ? 6.796 7.333 0.271 1.00 98.25 92 ARG A CA 1
ATOM 733 C C . ARG A 1 92 ? 6.381 6.483 -0.929 1.00 98.25 92 ARG A C 1
ATOM 735 O O . ARG A 1 92 ? 7.240 5.902 -1.567 1.00 98.25 92 ARG A O 1
ATOM 742 N N . LEU A 1 93 ? 5.091 6.433 -1.263 1.00 98.31 93 LEU A N 1
ATOM 743 C CA . LEU A 1 93 ? 4.594 5.637 -2.392 1.00 98.31 93 LEU A CA 1
ATOM 744 C C . LEU A 1 93 ? 5.103 6.131 -3.754 1.00 98.31 93 LEU A C 1
ATOM 746 O O . LEU A 1 93 ? 5.144 5.349 -4.703 1.00 98.31 93 LEU A O 1
ATOM 750 N N . THR A 1 94 ? 5.516 7.398 -3.876 1.00 97.44 94 THR A N 1
ATOM 751 C CA . THR A 1 94 ? 6.054 7.918 -5.143 1.00 97.44 94 THR A CA 1
ATOM 752 C C . THR A 1 94 ? 7.369 7.253 -5.540 1.00 97.44 94 THR A C 1
ATOM 754 O O . THR A 1 94 ? 7.642 7.137 -6.730 1.00 97.44 94 THR A O 1
ATOM 757 N N . THR A 1 95 ? 8.147 6.731 -4.585 1.00 97.06 95 THR A N 1
ATOM 758 C CA . THR A 1 95 ? 9.409 6.027 -4.867 1.00 97.06 95 THR A CA 1
ATOM 759 C C . THR A 1 95 ? 9.193 4.662 -5.522 1.00 97.06 95 THR A C 1
ATOM 761 O O . THR A 1 95 ? 10.122 4.082 -6.076 1.00 97.06 95 THR A O 1
ATOM 764 N N . TYR A 1 96 ? 7.972 4.121 -5.482 1.00 97.56 96 TYR A N 1
ATOM 765 C CA . TYR A 1 96 ? 7.690 2.760 -5.944 1.00 97.56 96 TYR A CA 1
ATOM 766 C C . TYR A 1 96 ? 7.695 2.629 -7.465 1.00 97.56 96 TYR A C 1
ATOM 768 O O . TYR A 1 96 ? 7.925 1.537 -7.984 1.00 97.56 96 TYR A O 1
ATOM 776 N N . PHE A 1 97 ? 7.451 3.728 -8.177 1.00 91.75 97 PHE A N 1
ATOM 777 C CA . PHE A 1 97 ? 7.353 3.770 -9.637 1.00 91.75 97 PHE A CA 1
ATOM 778 C C . PHE A 1 97 ? 8.338 4.744 -10.290 1.00 91.75 97 PHE A C 1
ATOM 780 O O . PHE A 1 97 ? 8.220 4.990 -11.490 1.00 91.75 97 PHE A O 1
ATOM 787 N N . GLN A 1 98 ? 9.282 5.280 -9.511 1.00 84.56 98 GLN A N 1
ATOM 788 C CA . GLN A 1 98 ? 10.432 6.024 -10.027 1.00 84.56 98 GLN A CA 1
ATOM 789 C C . GLN A 1 98 ? 11.402 5.114 -10.789 1.00 84.56 98 GLN A C 1
ATOM 791 O O . GLN A 1 98 ? 11.402 3.874 -10.562 1.00 84.56 98 GLN A O 1
#

Radius of gyration: 12.88 Å; Cα contacts (8 Å, |Δi|>4): 115; chains: 1; bounding box: 28×30×36 Å

Nearest PDB structures (foldseek):
  7l2h-assembly1_B  TM=3.547E-01  e=5.312E+00  Rattus norvegicus
  7l2u-assembly1_A  TM=3.763E-01  e=5.312E+00  Rattus norvegicus
  7l2h-assembly1_C  TM=3.553E-01  e=6.628E+00  Rattus norvegicus

Solvent-accessible surface area (backbone atoms only — not comparable to full-atom values): 5335 Å² total; per-residue (Å²): 111,67,46,62,54,41,47,49,49,21,50,73,37,92,73,23,55,54,47,57,54,49,40,34,78,71,63,29,56,36,81,53,78,85,41,44,42,94,86,47,49,53,8,46,53,46,22,36,64,56,40,50,86,91,45,60,45,40,51,16,42,31,54,20,41,46,55,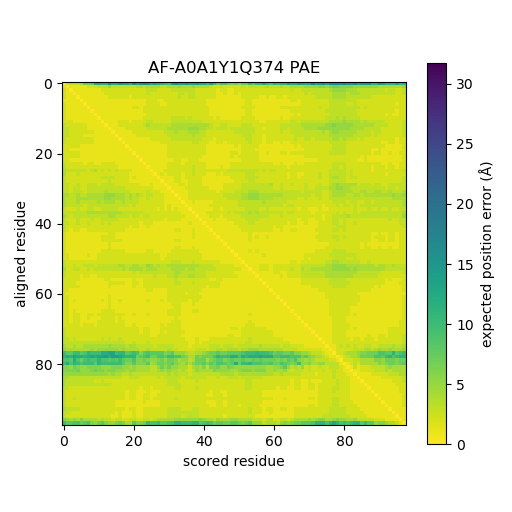34,50,53,51,44,44,73,50,47,59,90,88,66,64,55,62,81,47,47,65,62,50,50,62,56,39,56,63,42,58,106

pLDDT: mean 96.66, std 3.09, range [84.19, 98.81]

Secondary structure (DSSP, 8-state):
-HHHHHHHHHHTSTTTHHHHHHHHHHH--S-SGGGEETTEE-SHHHHHHH--TTS-HHHHHHHHHHHHHHHHHHHS-TTT-THHHHHHHHHHHGGG--